Protein AF-A0A6N6M8U9-F1 (afdb_monomer)

Mean predicted aligned error: 7.73 Å

pLDDT: mean 86.88, std 8.39, range [4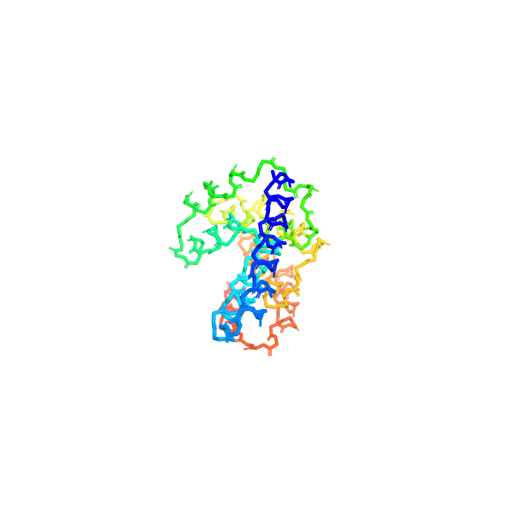3.5, 96.25]

Secondary structure (DSSP, 8-state):
-HHHHHHHHHHHHHHHHHHHHHHHTT-HHHHHHHHHHHHHHHHHHHS-HHHHHHHHHHHTT-HHHHHHHHHT-S-GGGS-HHHHHHHHHHHHHHHHHTT-HHHHHHHHHHHHHH--SSHHHHHHHHHHHHHHHHHTT-HHHHHHHHHHHHHH-TT-TTHHHHHHHHHH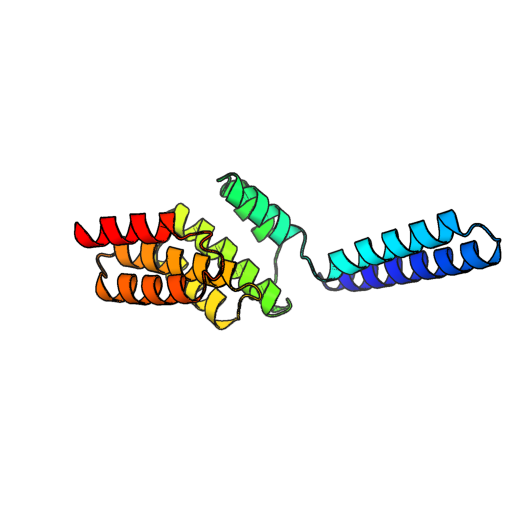HHT-

Organism: NCBI:txid1803916

Radius of gyration: 20.64 Å; Cα contacts (8 Å, |Δi|>4): 191; chains: 1; bounding box: 50×30×59 Å

Nearest PDB structures (foldseek):
  5jhe-assembly1_A-2  TM=6.374E-01  e=1.080E-01  Saccharomyces cerevisiae S288C
  6hft-assembly1_A  TM=8.040E-01  e=8.985E-01  Saccharomyces cerevisiae
  8gl8-assembly1_I  TM=7.632E-01  e=7.750E-01  Flavobacterium johnsoniae
  8rw5-assembly1_B  TM=5.375E-01  e=2.893E-01  Myxococcus xanthus
  8rot-assembly1_B  TM=5.299E-01  e=3.353E-01  Myxococcus xanthus

Foldseek 3Di:
DVVVLVVLVVVLVVLLVVLVVCVVVVVPVVSVVSVVVSVVSVVVSVPDVLLVQLVVCVVVVNLVSSVVSLVVCPCLPPDQLQVSLSSLLSVLSSCLVVVVLVVSLVSLVSSVVSPHPALLSQLVSLLSNLVSCVVVVNLVSSVVSLVSSVVSPPPCPCVVVSVVSVVSSVVD

Solvent-accessible surface area (backbone atoms only — not comparable to full-atom values): 8901 Å² total; per-residue (Å²): 111,69,67,59,49,56,49,49,52,50,51,29,52,52,38,43,52,50,18,55,50,30,49,72,74,64,42,53,71,59,16,52,49,30,48,54,51,25,51,53,52,54,52,51,71,80,45,58,64,44,59,51,52,16,50,57,25,47,77,68,70,33,47,69,60,14,49,56,33,48,63,70,58,83,64,54,84,80,43,59,53,46,60,31,10,49,51,31,37,55,51,15,54,47,29,44,73,71,71,40,44,76,60,14,49,58,34,36,53,49,11,57,75,48,36,52,86,48,50,57,60,46,14,50,50,27,41,52,46,15,50,55,27,45,77,69,70,33,57,72,63,14,52,53,27,41,55,56,12,59,72,32,32,86,77,57,81,53,49,68,60,54,50,53,53,53,55,54,58,72,78,107

InterPro domains:
  IPR011990 Tetratricopeptide-like helical domain superfamily [G3DSA:1.25.40.10] (38-171)

Sequence (172 aa):
MFASYILRIAITAVILGFSVYQFIEGEIGNGIFFVLLSALVLATVWLNEFILLAFLALRKQNYAKAEKWLGKIKKPEVMIKSQQAYYYYLQGMIMSQTGKMGKADSILKRALSLGLRMKHDRAMVKLNLAGIAASRRRKREALNWLNQAKKDDDKNMIADQIKMLKQQLNRI

Structure (mmCIF, N/CA/C/O backbone):
data_AF-A0A6N6M8U9-F1
#
_entry.id   AF-A0A6N6M8U9-F1
#
loop_
_atom_site.group_PDB
_atom_site.id
_atom_site.type_symbol
_atom_site.label_atom_id
_atom_site.label_alt_id
_atom_site.label_comp_id
_atom_site.label_asym_id
_atom_site.label_entity_id
_atom_site.label_seq_id
_atom_site.pdbx_PDB_ins_code
_atom_site.Cartn_x
_atom_site.Cartn_y
_atom_site.Cartn_z
_atom_site.occupancy
_atom_site.B_iso_or_equiv
_atom_site.auth_seq_id
_atom_site.auth_comp_id
_atom_site.auth_asym_id
_atom_site.auth_atom_id
_atom_site.pdbx_PDB_model_num
ATOM 1 N N . MET A 1 1 ? 3.696 10.492 -18.127 1.00 50.88 1 MET A N 1
ATOM 2 C CA . MET A 1 1 ? 3.440 9.110 -17.662 1.00 50.88 1 MET A CA 1
ATOM 3 C C . MET A 1 1 ? 3.417 8.134 -18.833 1.00 50.88 1 MET A C 1
ATOM 5 O O . MET A 1 1 ? 4.260 7.261 -18.843 1.00 50.88 1 MET A O 1
ATOM 9 N N . PHE A 1 2 ? 2.593 8.322 -19.874 1.00 43.50 2 PHE A N 1
ATOM 10 C CA . PHE A 1 2 ? 2.677 7.496 -21.100 1.00 43.50 2 PHE A CA 1
ATOM 11 C C . PHE A 1 2 ? 4.038 7.540 -21.801 1.00 43.50 2 PHE A C 1
ATOM 13 O O . PHE A 1 2 ? 4.572 6.494 -22.153 1.00 43.50 2 PHE A O 1
ATOM 20 N N . ALA A 1 3 ? 4.642 8.728 -21.909 1.00 52.28 3 ALA A N 1
ATOM 21 C CA . ALA A 1 3 ? 5.966 8.883 -22.509 1.00 52.28 3 ALA A CA 1
ATOM 22 C C . ALA A 1 3 ? 7.051 8.044 -21.808 1.00 52.28 3 ALA A C 1
ATOM 24 O O . ALA A 1 3 ? 7.935 7.532 -22.479 1.00 52.28 3 ALA A O 1
ATOM 25 N N . SER A 1 4 ? 6.965 7.825 -20.485 1.00 63.69 4 SER A N 1
ATOM 26 C CA . SER A 1 4 ? 7.947 6.981 -19.791 1.00 63.69 4 SER A CA 1
ATOM 27 C C . SER A 1 4 ? 7.719 5.492 -20.029 1.00 63.69 4 SER A C 1
ATOM 29 O O . SER A 1 4 ? 8.678 4.738 -19.965 1.00 63.69 4 SER A O 1
ATOM 31 N N . TYR A 1 5 ? 6.485 5.053 -20.298 1.00 68.88 5 TYR A N 1
ATOM 32 C CA . TYR A 1 5 ? 6.207 3.654 -20.635 1.00 68.88 5 TYR A CA 1
ATOM 33 C C . TYR A 1 5 ? 6.683 3.315 -22.044 1.00 68.88 5 TYR A C 1
ATOM 35 O O . TYR A 1 5 ? 7.384 2.325 -22.219 1.00 68.88 5 TYR A O 1
ATOM 43 N N . ILE A 1 6 ? 6.377 4.175 -23.018 1.00 72.56 6 ILE A N 1
ATOM 44 C CA . ILE A 1 6 ? 6.835 4.014 -24.405 1.00 72.56 6 ILE A CA 1
ATOM 45 C C . ILE A 1 6 ? 8.366 4.064 -24.459 1.00 72.56 6 ILE A C 1
ATOM 47 O O . ILE A 1 6 ? 8.981 3.197 -25.071 1.00 72.56 6 ILE A O 1
ATOM 51 N N . LEU A 1 7 ? 8.988 5.007 -23.740 1.00 76.44 7 LEU A N 1
ATOM 52 C CA . LEU A 1 7 ? 10.445 5.095 -23.637 1.00 76.44 7 LEU A CA 1
ATOM 53 C C . LEU A 1 7 ? 11.061 3.833 -23.012 1.00 76.44 7 LEU A C 1
ATOM 55 O O . LEU A 1 7 ? 12.059 3.338 -23.518 1.00 76.44 7 LEU A O 1
ATOM 59 N N . ARG A 1 8 ? 10.471 3.282 -21.942 1.00 73.00 8 ARG A N 1
ATOM 60 C CA . ARG A 1 8 ? 10.962 2.041 -21.313 1.00 73.00 8 ARG A CA 1
ATOM 61 C C . ARG A 1 8 ? 10.852 0.847 -22.252 1.00 73.00 8 ARG A C 1
ATOM 63 O O . ARG A 1 8 ? 11.803 0.087 -22.343 1.00 73.00 8 ARG A O 1
ATOM 70 N N . ILE A 1 9 ? 9.742 0.715 -22.978 1.00 80.50 9 ILE A N 1
ATOM 71 C CA . ILE A 1 9 ? 9.562 -0.350 -23.976 1.00 80.50 9 ILE A CA 1
ATOM 72 C C . ILE A 1 9 ? 10.589 -0.207 -25.106 1.00 80.50 9 ILE A C 1
ATOM 74 O O . ILE A 1 9 ? 11.211 -1.196 -25.483 1.00 80.50 9 ILE A O 1
ATOM 78 N N . ALA A 1 10 ? 10.822 1.015 -25.595 1.00 84.44 10 ALA A N 1
ATOM 79 C CA . ALA A 1 10 ? 11.837 1.285 -26.610 1.00 84.44 10 ALA A CA 1
ATOM 80 C C . ALA A 1 10 ? 13.253 0.941 -26.113 1.00 84.44 10 ALA A C 1
ATOM 82 O O . ALA A 1 10 ? 13.988 0.242 -26.802 1.00 84.44 10 ALA A O 1
ATOM 83 N N . ILE A 1 11 ? 13.617 1.350 -24.891 1.00 83.50 11 ILE A N 1
ATOM 84 C CA . ILE A 1 11 ? 14.911 1.012 -24.273 1.00 83.50 11 ILE A CA 1
ATOM 85 C C . ILE A 1 11 ? 15.057 -0.504 -24.107 1.00 83.50 11 ILE A C 1
ATOM 87 O O . ILE A 1 11 ? 16.103 -1.056 -24.435 1.00 83.50 11 ILE A O 1
ATOM 91 N N . THR A 1 12 ? 14.017 -1.199 -23.640 1.00 83.62 12 THR A N 1
ATOM 92 C CA . THR A 1 12 ? 14.050 -2.660 -23.520 1.00 83.62 12 THR A CA 1
ATOM 93 C C . THR A 1 12 ? 14.245 -3.333 -24.878 1.00 83.62 12 THR A C 1
ATOM 95 O O . THR A 1 12 ? 15.052 -4.253 -24.970 1.00 83.62 12 THR A O 1
ATOM 98 N N . ALA A 1 13 ? 13.576 -2.862 -25.935 1.00 85.69 13 ALA A N 1
ATOM 99 C CA . ALA A 1 13 ? 13.750 -3.395 -27.285 1.00 85.69 13 ALA A CA 1
ATOM 100 C C . ALA A 1 13 ? 15.185 -3.201 -27.807 1.00 85.69 13 ALA A C 1
ATOM 102 O O . ALA A 1 13 ? 15.746 -4.119 -28.399 1.00 85.69 13 ALA A O 1
ATOM 103 N N . VAL A 1 14 ? 15.808 -2.050 -27.525 1.00 89.44 14 VAL A N 1
ATOM 104 C CA . VAL A 1 14 ? 17.212 -1.782 -27.881 1.00 89.44 14 VAL A CA 1
ATOM 105 C C . VAL A 1 14 ? 18.169 -2.707 -27.124 1.00 89.44 14 VAL A C 1
ATOM 107 O O . VAL A 1 14 ? 19.048 -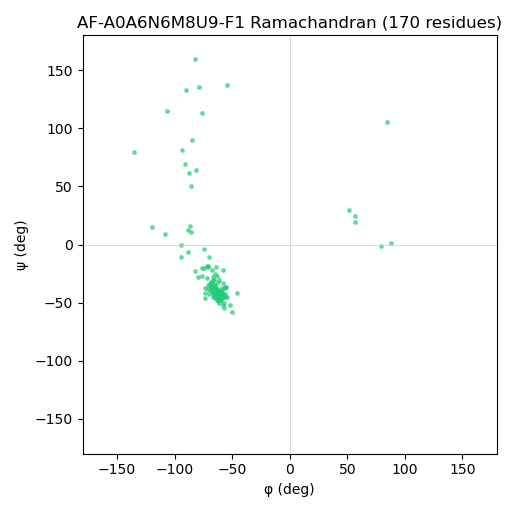3.304 -27.740 1.00 89.44 14 VAL A O 1
ATOM 110 N N . ILE A 1 15 ? 17.984 -2.883 -25.810 1.00 86.25 15 ILE A N 1
ATOM 111 C CA . ILE A 1 15 ? 18.824 -3.779 -24.993 1.00 86.25 15 ILE A CA 1
ATOM 112 C C . ILE A 1 15 ? 18.671 -5.238 -25.445 1.00 86.25 15 ILE A C 1
ATOM 114 O O . ILE A 1 15 ? 19.658 -5.967 -25.50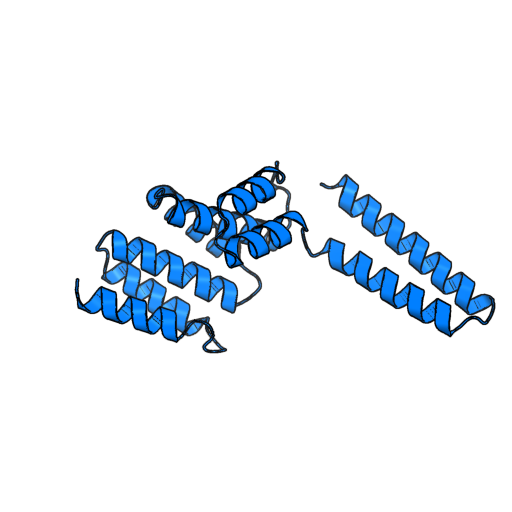7 1.00 86.25 15 ILE A O 1
ATOM 118 N N . LEU A 1 16 ? 17.454 -5.665 -25.798 1.00 86.25 16 LEU A N 1
ATOM 119 C CA . LEU A 1 16 ? 17.209 -6.997 -26.355 1.00 86.25 16 LEU A CA 1
ATOM 120 C C . LEU A 1 16 ? 17.866 -7.176 -27.725 1.00 86.25 16 LEU A C 1
ATOM 122 O O . LEU A 1 16 ? 18.503 -8.198 -27.953 1.00 86.25 16 LEU A O 1
ATOM 126 N N . GLY A 1 17 ? 17.774 -6.183 -28.613 1.00 87.06 17 GLY A N 1
ATOM 127 C CA . GLY A 1 17 ? 18.472 -6.213 -29.901 1.00 87.06 17 GLY A CA 1
ATOM 128 C C . GLY A 1 17 ? 19.991 -6.315 -29.734 1.00 87.06 17 GLY A C 1
ATOM 129 O O . GLY A 1 17 ? 20.638 -7.108 -30.413 1.00 87.06 17 GLY A O 1
ATOM 130 N N . PHE A 1 18 ? 20.551 -5.586 -28.766 1.00 86.94 18 PHE A N 1
ATOM 131 C CA . PHE A 1 18 ? 21.975 -5.650 -28.438 1.00 86.94 18 PHE A CA 1
ATOM 132 C C . PHE A 1 18 ? 22.383 -6.995 -27.819 1.00 86.94 18 PHE A C 1
ATOM 134 O O . PHE A 1 18 ? 23.449 -7.521 -28.119 1.00 86.94 18 PHE A O 1
ATOM 141 N N . SER A 1 19 ? 21.513 -7.593 -27.002 1.00 87.38 19 SER A N 1
ATOM 142 C CA . SER A 1 19 ? 21.708 -8.947 -26.479 1.00 87.38 19 SER A CA 1
ATOM 143 C C . SER A 1 19 ? 21.792 -9.980 -27.608 1.00 87.38 19 SER A C 1
ATOM 145 O O . SER A 1 19 ? 22.715 -10.790 -27.618 1.00 87.38 19 SER A O 1
ATOM 147 N N . VAL A 1 20 ? 20.888 -9.909 -28.596 1.00 85.81 20 VAL A N 1
ATOM 148 C CA . VAL A 1 20 ? 20.914 -10.787 -29.781 1.00 85.81 20 VAL A CA 1
ATOM 149 C C . VAL A 1 20 ? 22.205 -10.603 -30.578 1.00 85.81 20 VAL A C 1
ATOM 151 O O . VAL A 1 20 ? 22.809 -11.594 -30.974 1.00 85.81 20 VAL A O 1
ATOM 154 N N . TYR A 1 21 ? 22.669 -9.363 -30.755 1.00 88.38 21 TYR A N 1
ATOM 155 C CA . TYR A 1 21 ? 23.953 -9.082 -31.403 1.00 88.38 21 TYR A CA 1
ATOM 156 C C . TYR A 1 21 ? 25.134 -9.746 -30.671 1.00 88.38 21 TYR A C 1
ATOM 158 O O . TYR A 1 21 ? 25.949 -10.414 -31.299 1.00 88.38 21 TYR A O 1
ATOM 166 N N . GLN A 1 22 ? 25.186 -9.658 -29.338 1.00 85.88 22 GLN A N 1
ATOM 167 C CA . GLN A 1 22 ? 26.248 -10.296 -28.545 1.00 85.88 22 GLN A CA 1
ATOM 168 C C . GLN A 1 22 ? 26.222 -11.828 -28.606 1.00 85.88 22 GLN A C 1
ATOM 170 O O . GLN A 1 22 ? 27.273 -12.463 -28.556 1.00 85.88 22 GLN A O 1
ATOM 175 N N . PHE A 1 23 ? 25.042 -12.436 -28.764 1.00 84.69 23 PHE A N 1
ATOM 176 C CA . PHE A 1 23 ? 24.952 -13.876 -29.012 1.00 84.69 23 PHE A CA 1
ATOM 177 C C . PHE A 1 23 ? 25.530 -14.277 -30.377 1.00 84.69 23 PHE A C 1
ATOM 179 O O . PHE A 1 23 ? 26.053 -15.383 -30.494 1.00 84.69 23 PHE A O 1
ATOM 186 N N . ILE A 1 24 ? 25.468 -13.399 -31.386 1.00 86.75 24 ILE A N 1
ATOM 187 C CA . ILE A 1 24 ? 26.046 -13.646 -32.719 1.00 86.75 24 ILE A CA 1
ATOM 188 C C . ILE A 1 24 ? 27.579 -13.552 -32.680 1.00 86.75 24 ILE A C 1
ATOM 190 O O . ILE A 1 24 ? 28.245 -14.361 -33.318 1.00 86.75 24 ILE A O 1
ATOM 194 N N . GLU A 1 25 ? 28.146 -12.623 -31.902 1.00 84.06 25 GLU A N 1
ATOM 195 C CA . GLU A 1 25 ? 29.607 -12.489 -31.734 1.00 84.06 25 GLU A CA 1
ATOM 196 C C . GLU A 1 25 ? 30.243 -13.582 -30.849 1.00 84.06 25 GLU A C 1
ATOM 198 O O . GLU A 1 25 ? 31.463 -13.646 -30.732 1.00 84.06 25 GLU A O 1
ATOM 203 N N . GLY A 1 26 ? 29.445 -14.478 -30.255 1.00 82.88 26 GLY A N 1
ATOM 204 C CA . GLY A 1 26 ? 29.937 -15.585 -29.424 1.00 82.88 26 GLY A CA 1
ATOM 205 C C . GLY A 1 26 ? 30.135 -15.238 -27.942 1.00 82.88 26 GLY A C 1
ATOM 206 O O . GLY A 1 26 ? 30.488 -16.112 -27.150 1.00 82.88 26 GLY A O 1
ATOM 207 N N . GLU A 1 27 ? 29.824 -14.007 -27.529 1.00 83.06 27 GLU A N 1
ATOM 208 C CA . GLU A 1 27 ? 29.900 -13.520 -26.144 1.00 83.06 27 GLU A CA 1
ATOM 209 C C . GLU A 1 27 ? 28.655 -13.928 -25.331 1.00 83.06 27 GLU A C 1
ATOM 211 O O . GLU A 1 27 ? 27.856 -13.109 -24.864 1.00 83.06 27 GLU A O 1
ATOM 216 N N . ILE A 1 28 ? 28.474 -15.241 -25.147 1.00 80.00 28 ILE A N 1
ATOM 217 C CA . ILE A 1 28 ? 27.280 -15.848 -24.525 1.00 80.00 28 ILE A CA 1
ATOM 218 C C . ILE A 1 28 ? 27.018 -15.291 -23.112 1.00 80.00 28 ILE A C 1
ATOM 220 O O . ILE A 1 28 ? 25.865 -15.061 -22.735 1.00 80.00 28 ILE A O 1
ATOM 224 N N . GLY A 1 29 ? 28.075 -15.033 -22.331 1.00 82.88 29 GLY A N 1
ATOM 225 C CA . GLY A 1 29 ? 27.963 -14.497 -20.969 1.00 82.88 29 GLY A CA 1
ATOM 226 C C . GLY A 1 29 ? 27.364 -13.088 -20.927 1.00 82.88 29 GLY A C 1
ATOM 227 O O . GLY A 1 29 ? 26.438 -12.823 -20.155 1.00 82.88 29 GLY A O 1
ATOM 228 N N . ASN A 1 30 ? 27.828 -12.202 -21.807 1.00 81.94 30 ASN A N 1
ATOM 229 C CA . ASN A 1 30 ? 27.290 -10.851 -21.919 1.00 81.94 30 ASN A CA 1
ATOM 230 C C . ASN A 1 30 ? 25.883 -10.855 -22.526 1.00 81.94 30 ASN A C 1
ATOM 232 O O . ASN A 1 30 ? 25.013 -10.124 -22.051 1.00 81.94 30 ASN A O 1
ATOM 236 N N . GLY A 1 31 ? 25.621 -11.721 -23.510 1.00 79.56 31 GLY A N 1
ATOM 237 C CA . GLY A 1 31 ? 24.284 -11.926 -24.068 1.00 79.56 31 GLY A CA 1
ATOM 238 C C . GLY A 1 31 ? 23.248 -12.208 -22.973 1.00 79.56 31 GLY A C 1
ATOM 239 O O . GLY A 1 31 ? 22.258 -11.479 -22.863 1.00 79.56 31 GLY A O 1
ATOM 240 N N . ILE A 1 32 ? 23.518 -13.184 -22.095 1.00 85.56 32 ILE A N 1
ATOM 241 C CA . ILE A 1 32 ? 22.659 -13.530 -20.944 1.00 85.56 32 ILE A CA 1
ATOM 242 C C . ILE A 1 32 ? 22.512 -12.345 -19.979 1.00 85.56 32 ILE A C 1
ATOM 244 O O . ILE A 1 32 ? 21.402 -12.062 -19.516 1.00 85.56 32 ILE A O 1
ATOM 248 N N . PHE A 1 33 ? 23.599 -11.624 -19.695 1.00 87.94 33 PHE A N 1
ATOM 249 C CA . PHE A 1 33 ? 23.559 -10.437 -18.840 1.00 87.94 33 PHE A CA 1
ATOM 250 C C . PHE A 1 33 ? 22.601 -9.367 -19.387 1.00 87.94 33 PHE A C 1
ATOM 252 O O . PHE A 1 33 ? 21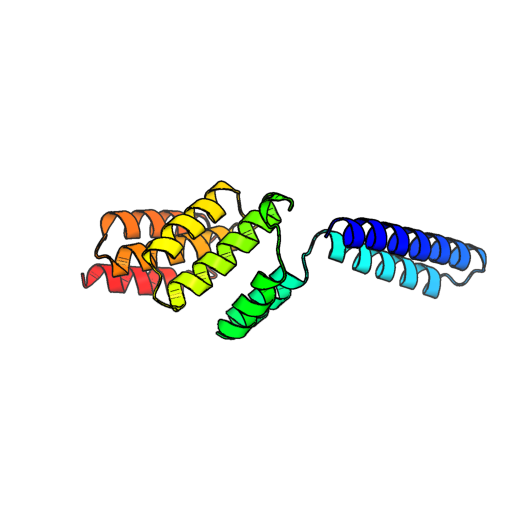.760 -8.855 -18.643 1.00 87.94 33 PHE A O 1
ATOM 259 N N . PHE A 1 34 ? 22.650 -9.077 -20.691 1.00 85.00 34 PHE A N 1
ATOM 260 C CA . PHE A 1 34 ? 21.742 -8.117 -21.320 1.00 85.00 34 PHE A CA 1
ATOM 261 C C . PHE A 1 34 ? 20.290 -8.609 -21.373 1.00 85.00 34 PHE A C 1
ATOM 263 O O . PHE A 1 34 ? 19.382 -7.792 -21.205 1.00 85.00 34 PHE A O 1
ATOM 270 N N . VAL A 1 35 ? 20.038 -9.920 -21.503 1.00 84.50 35 VAL A N 1
ATOM 271 C CA . VAL A 1 35 ? 18.676 -10.475 -21.362 1.00 84.50 35 VAL A CA 1
ATOM 272 C C . VAL A 1 35 ? 18.127 -10.201 -19.962 1.00 84.50 35 VAL A C 1
ATOM 274 O O . VAL A 1 35 ? 17.026 -9.656 -19.837 1.00 84.50 35 VAL A O 1
ATOM 277 N N . LEU A 1 36 ? 18.891 -10.524 -18.913 1.00 85.44 36 LEU A N 1
ATOM 278 C CA . LEU A 1 36 ? 18.495 -10.283 -17.520 1.00 85.44 36 LEU A CA 1
ATOM 279 C C . LEU A 1 36 ? 18.287 -8.791 -17.237 1.00 85.44 36 LEU A C 1
ATOM 281 O O . LEU A 1 36 ? 17.303 -8.410 -16.598 1.00 85.44 36 LEU A O 1
ATOM 285 N N . LEU A 1 37 ? 19.170 -7.937 -17.759 1.00 84.56 37 LEU A N 1
ATOM 286 C CA . LEU A 1 37 ? 19.046 -6.488 -17.648 1.00 84.56 37 LEU A CA 1
ATOM 287 C C . LEU A 1 37 ? 17.771 -5.983 -18.339 1.00 84.56 37 LEU A C 1
ATOM 289 O O . LEU A 1 37 ? 17.034 -5.178 -17.767 1.00 84.56 37 LEU A O 1
ATOM 293 N N . SER A 1 38 ? 17.462 -6.495 -19.533 1.00 83.19 38 SER A N 1
ATOM 294 C CA . SER A 1 38 ? 16.238 -6.143 -20.258 1.00 83.19 38 SER A CA 1
ATOM 295 C C . SER A 1 38 ? 14.985 -6.549 -19.478 1.00 83.19 38 SER A C 1
ATOM 297 O O . SER A 1 38 ? 14.054 -5.750 -19.361 1.00 83.19 38 SER A O 1
ATOM 299 N N . ALA A 1 39 ? 14.992 -7.742 -18.871 1.00 81.88 39 ALA A N 1
ATOM 300 C CA . ALA A 1 39 ? 13.896 -8.256 -18.061 1.00 81.88 39 ALA A CA 1
ATOM 301 C C . ALA A 1 39 ? 13.669 -7.383 -16.818 1.00 81.88 39 ALA A C 1
ATOM 303 O O . ALA A 1 39 ? 12.525 -7.093 -16.460 1.00 81.88 39 ALA A O 1
ATOM 304 N N . LEU A 1 40 ? 14.749 -6.894 -16.201 1.00 81.25 40 LEU A N 1
ATOM 305 C CA . LEU A 1 40 ? 14.681 -5.968 -15.073 1.00 81.25 40 LEU A CA 1
ATOM 306 C C . LEU A 1 40 ? 14.062 -4.621 -15.477 1.00 81.25 40 LEU A C 1
ATOM 308 O O . LEU A 1 40 ? 13.173 -4.126 -14.782 1.00 81.25 40 LEU A O 1
ATOM 312 N N . VAL A 1 41 ? 14.447 -4.056 -16.626 1.00 79.62 41 VAL A N 1
ATOM 313 C CA . VAL A 1 41 ? 13.834 -2.821 -17.152 1.00 79.62 41 VAL A CA 1
ATOM 314 C C . VAL A 1 41 ? 12.355 -3.044 -17.485 1.00 79.62 41 VAL A C 1
ATOM 316 O O . VAL A 1 41 ? 11.510 -2.234 -17.096 1.00 79.62 41 VAL A O 1
ATOM 319 N N . LEU A 1 42 ? 12.007 -4.171 -18.108 1.00 77.56 42 LEU A N 1
ATOM 320 C CA . LEU A 1 42 ? 10.620 -4.559 -18.390 1.00 77.56 42 LEU A CA 1
ATOM 321 C C . LEU A 1 42 ? 9.781 -4.670 -17.107 1.00 77.56 42 LEU A C 1
ATOM 323 O O . LEU A 1 42 ? 8.640 -4.208 -17.066 1.00 77.56 42 LEU A O 1
ATOM 327 N N . ALA A 1 43 ? 10.345 -5.203 -16.022 1.00 72.25 43 ALA A N 1
ATOM 328 C CA . ALA A 1 43 ? 9.660 -5.280 -14.733 1.00 72.25 43 ALA A CA 1
ATOM 329 C C . ALA A 1 43 ? 9.318 -3.890 -14.158 1.00 72.25 43 ALA A C 1
ATOM 331 O O . ALA A 1 43 ? 8.262 -3.715 -13.539 1.00 72.25 43 ALA A O 1
ATOM 332 N N . THR A 1 44 ? 10.138 -2.865 -14.422 1.00 69.75 44 THR A N 1
ATOM 333 C CA . THR A 1 44 ? 9.834 -1.477 -14.015 1.00 69.75 44 THR A CA 1
ATOM 334 C C . THR A 1 44 ? 8.681 -0.841 -14.801 1.00 69.75 44 THR A C 1
ATOM 336 O O . THR A 1 44 ? 8.179 0.208 -14.407 1.00 69.75 44 THR A O 1
ATOM 339 N N . VAL A 1 45 ? 8.207 -1.452 -15.894 1.00 68.69 45 VAL A N 1
ATOM 340 C CA . VAL A 1 45 ? 6.981 -1.017 -16.593 1.00 68.69 45 VAL A CA 1
ATOM 341 C C . VAL A 1 45 ? 5.744 -1.345 -15.748 1.00 68.69 45 VAL A C 1
ATOM 343 O O . VAL A 1 45 ? 4.788 -0.572 -15.696 1.00 68.69 45 VAL A O 1
ATOM 346 N N . TRP A 1 46 ? 5.767 -2.459 -15.013 1.00 60.56 46 TRP A N 1
ATOM 347 C CA . TRP A 1 46 ? 4.652 -2.875 -14.157 1.00 60.56 46 TRP A CA 1
ATOM 348 C C . TRP A 1 46 ? 4.639 -2.173 -12.793 1.00 60.56 46 TRP A C 1
ATOM 350 O O . TRP A 1 46 ? 3.578 -2.056 -12.171 1.00 60.56 46 TRP A O 1
ATOM 360 N N . LEU A 1 47 ? 5.794 -1.676 -12.340 1.00 65.88 47 LEU A N 1
ATOM 361 C CA . LEU A 1 47 ? 5.983 -1.030 -11.042 1.00 65.88 47 LEU A CA 1
ATOM 362 C C . LEU A 1 47 ? 6.149 0.483 -11.200 1.00 65.88 47 LEU A C 1
ATOM 364 O O . LEU A 1 47 ? 7.139 0.968 -11.736 1.00 65.88 47 LEU A O 1
ATOM 368 N N . ASN A 1 48 ? 5.198 1.258 -10.678 1.00 75.19 48 ASN A N 1
ATOM 369 C CA . ASN A 1 48 ? 5.354 2.707 -10.630 1.00 75.19 48 ASN A CA 1
ATOM 370 C C . ASN A 1 48 ? 6.334 3.093 -9.504 1.00 75.19 48 ASN A C 1
ATOM 372 O O . ASN A 1 48 ? 6.028 2.923 -8.322 1.00 75.19 48 ASN A O 1
ATOM 376 N N . GLU A 1 49 ? 7.497 3.637 -9.863 1.00 81.12 49 GLU A N 1
ATOM 377 C CA . GLU A 1 49 ? 8.554 4.044 -8.922 1.00 81.12 49 GLU A CA 1
ATOM 378 C C . GLU A 1 49 ? 8.063 5.013 -7.848 1.00 81.12 49 GLU A C 1
ATOM 380 O O . GLU A 1 49 ? 8.472 4.915 -6.695 1.00 81.12 49 GLU A O 1
ATOM 385 N N . PHE A 1 50 ? 7.150 5.928 -8.183 1.00 85.38 50 PHE A N 1
ATOM 386 C CA . PHE A 1 50 ? 6.622 6.875 -7.204 1.00 85.38 50 PHE A CA 1
ATOM 387 C C . PHE A 1 50 ? 5.748 6.190 -6.153 1.00 85.38 50 PHE A C 1
ATOM 389 O O . PHE A 1 50 ? 5.829 6.549 -4.980 1.00 85.38 50 PHE A O 1
ATOM 396 N N . ILE A 1 51 ? 4.974 5.172 -6.545 1.00 87.62 51 ILE A N 1
ATOM 397 C CA . ILE A 1 51 ? 4.213 4.334 -5.606 1.00 87.62 51 ILE A CA 1
ATOM 398 C C . ILE A 1 51 ? 5.181 3.552 -4.714 1.00 87.62 51 ILE A C 1
ATOM 400 O O . ILE A 1 51 ? 4.991 3.516 -3.501 1.00 87.62 51 ILE A O 1
ATOM 404 N N . LEU A 1 52 ? 6.249 2.986 -5.284 1.00 86.81 52 LEU A N 1
ATOM 405 C CA . LEU A 1 52 ? 7.260 2.253 -4.520 1.00 86.81 52 LEU A CA 1
ATOM 406 C C . LEU A 1 52 ? 7.978 3.156 -3.505 1.00 86.81 52 LEU A C 1
ATOM 408 O O . LEU A 1 52 ? 8.084 2.813 -2.329 1.00 86.81 52 LEU A O 1
ATOM 412 N N . LEU A 1 53 ? 8.437 4.332 -3.933 1.00 89.25 53 LEU A N 1
ATOM 413 C CA . LEU A 1 53 ? 9.110 5.303 -3.067 1.00 89.25 53 LEU A CA 1
ATOM 414 C C . LEU A 1 53 ? 8.174 5.842 -1.981 1.00 89.25 53 LEU A C 1
ATOM 416 O O . LEU A 1 53 ? 8.603 6.018 -0.838 1.00 89.25 53 LEU A O 1
ATOM 420 N N . ALA A 1 54 ? 6.899 6.067 -2.311 1.00 90.75 54 ALA A N 1
ATOM 421 C CA . ALA A 1 54 ? 5.882 6.441 -1.338 1.00 90.75 54 ALA A CA 1
ATOM 422 C C . ALA A 1 54 ? 5.637 5.324 -0.316 1.00 90.75 54 ALA A C 1
ATOM 424 O O . ALA A 1 54 ? 5.612 5.600 0.881 1.00 90.75 54 ALA A O 1
ATOM 425 N N . PHE A 1 55 ? 5.536 4.068 -0.759 1.00 89.81 55 PHE A N 1
ATOM 426 C CA . PHE A 1 55 ? 5.393 2.906 0.119 1.00 89.81 55 PHE A CA 1
ATOM 427 C C . PHE A 1 55 ? 6.598 2.741 1.056 1.00 89.81 55 PHE A C 1
ATOM 429 O O . PHE A 1 55 ? 6.427 2.566 2.261 1.00 89.81 55 PHE A O 1
ATOM 436 N N . LEU A 1 56 ? 7.824 2.869 0.539 1.00 89.81 56 LEU A N 1
ATOM 437 C CA . LEU A 1 56 ? 9.044 2.814 1.352 1.00 89.81 56 LEU A CA 1
ATOM 438 C C . LEU A 1 56 ? 9.103 3.946 2.384 1.00 89.81 56 LEU A C 1
ATOM 440 O O . LEU A 1 56 ? 9.534 3.725 3.515 1.00 89.81 56 LEU A O 1
ATOM 444 N N . ALA A 1 57 ? 8.666 5.152 2.014 1.00 91.00 57 ALA A N 1
ATOM 445 C CA . ALA A 1 57 ? 8.564 6.271 2.945 1.00 91.00 57 ALA A CA 1
ATOM 446 C C . ALA A 1 57 ? 7.504 6.014 4.032 1.00 91.00 57 ALA A C 1
ATOM 448 O O . ALA A 1 57 ? 7.790 6.224 5.209 1.00 91.00 57 ALA A O 1
ATOM 449 N N . LEU A 1 58 ? 6.335 5.481 3.658 1.00 88.88 58 LEU A N 1
ATOM 450 C CA . LEU A 1 58 ? 5.263 5.071 4.575 1.00 88.88 58 LEU A CA 1
ATOM 451 C C . LEU A 1 58 ? 5.726 4.003 5.569 1.00 88.88 58 LEU A C 1
ATOM 453 O O . LEU A 1 58 ? 5.482 4.132 6.764 1.00 88.88 58 LEU A O 1
ATOM 457 N N . ARG A 1 59 ? 6.460 2.987 5.103 1.00 87.75 59 ARG A N 1
ATOM 458 C CA . ARG A 1 59 ? 7.032 1.941 5.966 1.00 87.75 59 ARG A CA 1
ATOM 459 C C . ARG A 1 59 ? 8.019 2.508 6.992 1.00 87.75 59 ARG A C 1
ATOM 461 O O . ARG A 1 59 ? 8.128 1.979 8.091 1.00 87.75 59 ARG A O 1
ATOM 468 N N . LYS A 1 60 ? 8.712 3.596 6.649 1.00 90.31 60 LYS A N 1
ATOM 469 C CA . LYS A 1 60 ? 9.593 4.353 7.554 1.00 90.31 60 LYS A CA 1
ATOM 470 C C . LYS A 1 60 ? 8.845 5.407 8.386 1.00 90.31 60 LYS A C 1
ATOM 472 O O . LYS A 1 60 ? 9.492 6.267 8.970 1.00 90.31 60 LYS A O 1
ATOM 477 N N . GLN A 1 61 ? 7.509 5.383 8.391 1.00 88.00 61 GLN A N 1
ATOM 478 C CA . GLN A 1 61 ? 6.636 6.364 9.053 1.00 88.00 61 GLN A CA 1
ATOM 479 C C . GLN A 1 61 ? 6.866 7.820 8.599 1.00 88.00 61 GLN A C 1
ATOM 481 O O . GLN A 1 61 ? 6.458 8.769 9.262 1.00 88.00 61 GLN A O 1
ATOM 486 N N . ASN A 1 62 ? 7.497 8.027 7.439 1.00 91.69 62 ASN A N 1
ATOM 487 C CA . ASN A 1 62 ? 7.759 9.352 6.891 1.00 91.69 62 ASN A CA 1
ATOM 488 C C . ASN A 1 62 ? 6.634 9.759 5.927 1.00 91.69 62 ASN A C 1
ATOM 490 O O . ASN A 1 62 ? 6.750 9.637 4.702 1.00 91.69 62 ASN A O 1
ATOM 494 N N . TYR A 1 63 ? 5.531 10.241 6.501 1.00 88.94 63 TYR A N 1
ATOM 495 C CA . TYR A 1 63 ? 4.319 10.603 5.761 1.00 88.94 63 TYR A CA 1
ATOM 496 C C . TYR A 1 63 ? 4.510 11.808 4.836 1.00 88.94 63 TYR A C 1
ATOM 498 O O . TYR A 1 63 ? 4.000 11.792 3.720 1.00 88.94 63 TYR A O 1
ATOM 506 N N . ALA A 1 64 ? 5.304 12.805 5.240 1.00 90.94 64 ALA A N 1
ATOM 507 C CA . ALA A 1 64 ? 5.585 13.985 4.418 1.00 90.94 64 ALA A CA 1
ATOM 508 C C . ALA A 1 64 ? 6.332 13.616 3.126 1.00 90.94 64 ALA A C 1
ATOM 510 O O . ALA A 1 64 ? 5.992 14.064 2.029 1.00 90.94 64 ALA A O 1
ATOM 511 N N . LYS A 1 65 ? 7.336 12.734 3.228 1.00 91.19 65 LYS A N 1
ATOM 512 C CA . LYS A 1 65 ? 8.054 12.226 2.054 1.00 91.19 65 LYS A CA 1
ATOM 513 C C . LYS A 1 65 ? 7.142 11.362 1.186 1.00 91.19 65 LYS A C 1
ATOM 515 O O . LYS A 1 65 ? 7.201 11.479 -0.036 1.00 91.19 65 LYS A O 1
ATOM 520 N N . ALA A 1 66 ? 6.296 10.529 1.793 1.00 91.25 66 ALA A N 1
ATOM 521 C CA . ALA A 1 66 ? 5.329 9.718 1.059 1.00 91.25 66 ALA A CA 1
ATOM 522 C C . ALA A 1 66 ? 4.332 10.589 0.275 1.00 91.25 66 ALA A C 1
ATOM 524 O O . ALA A 1 66 ? 4.125 10.357 -0.915 1.00 91.25 66 ALA A O 1
ATOM 525 N N . GLU A 1 67 ? 3.799 11.644 0.895 1.00 90.19 67 GLU A N 1
ATOM 526 C CA . GLU A 1 67 ? 2.909 12.613 0.251 1.00 90.19 67 GLU A CA 1
ATOM 527 C C . GLU A 1 67 ? 3.607 13.334 -0.908 1.00 90.19 67 GLU A C 1
ATOM 529 O O . GLU A 1 67 ? 3.046 13.423 -1.998 1.00 90.19 67 GLU A O 1
ATOM 534 N N . LYS A 1 68 ? 4.870 13.749 -0.733 1.00 91.94 68 LYS A N 1
ATOM 535 C CA . LYS A 1 68 ? 5.667 14.366 -1.806 1.00 91.94 68 LYS A CA 1
ATOM 536 C C . LYS A 1 68 ? 5.829 13.446 -3.018 1.00 91.94 68 LYS A C 1
ATOM 538 O O . LYS A 1 68 ? 5.755 13.912 -4.153 1.00 91.94 68 LYS A O 1
ATOM 543 N N . TRP A 1 69 ? 6.067 12.151 -2.803 1.00 90.19 69 TRP A N 1
ATOM 544 C CA . TRP A 1 69 ? 6.181 11.182 -3.898 1.00 90.19 69 TRP A CA 1
ATOM 545 C C . TRP A 1 69 ? 4.838 10.918 -4.578 1.00 90.19 69 TRP A C 1
ATOM 547 O O . TRP A 1 69 ? 4.782 10.919 -5.806 1.00 90.19 69 TRP A O 1
ATOM 557 N N . LEU A 1 70 ? 3.753 10.778 -3.810 1.00 89.31 70 LEU A N 1
ATOM 558 C CA . LEU A 1 70 ? 2.407 10.635 -4.372 1.00 89.31 70 LEU A CA 1
ATOM 559 C C . LEU A 1 70 ? 1.955 11.890 -5.126 1.00 89.31 70 LEU A C 1
ATOM 561 O O . LEU A 1 70 ? 1.313 11.771 -6.163 1.00 89.31 70 LEU A O 1
ATOM 565 N N . GLY A 1 71 ? 2.336 13.085 -4.674 1.00 87.38 71 GLY A N 1
ATOM 566 C CA . GLY A 1 71 ? 2.024 14.351 -5.345 1.00 87.38 71 GLY A CA 1
ATOM 567 C C . GLY A 1 71 ? 2.656 14.489 -6.735 1.00 87.38 71 GLY A C 1
ATOM 568 O O . GLY A 1 71 ? 2.169 15.255 -7.564 1.00 87.38 71 GLY A O 1
ATOM 569 N N . LYS A 1 72 ? 3.701 13.707 -7.046 1.00 86.81 72 LYS A N 1
ATOM 570 C CA . LYS A 1 72 ? 4.263 13.636 -8.408 1.00 86.81 72 LYS A CA 1
ATOM 571 C C . LYS A 1 72 ? 3.342 12.901 -9.387 1.00 86.81 72 LYS A C 1
ATOM 573 O O . LYS A 1 72 ? 3.467 13.076 -10.601 1.00 86.81 72 LYS A O 1
ATOM 578 N N . ILE A 1 73 ? 2.395 12.108 -8.886 1.00 85.31 73 ILE A N 1
ATOM 579 C CA . ILE A 1 73 ? 1.388 11.412 -9.688 1.00 85.31 73 ILE A CA 1
ATOM 580 C C . ILE A 1 73 ? 0.225 12.380 -9.933 1.00 85.31 73 ILE A C 1
ATOM 582 O O . ILE A 1 73 ? -0.725 12.458 -9.162 1.00 85.31 73 ILE A O 1
ATOM 586 N N . LYS A 1 74 ? 0.314 13.143 -11.029 1.00 76.94 74 LYS A N 1
ATOM 587 C CA . LYS A 1 74 ? -0.680 14.179 -11.369 1.00 76.94 74 LYS A CA 1
ATOM 588 C C . LYS A 1 74 ? -2.029 13.621 -11.844 1.00 76.94 74 LYS A C 1
ATOM 590 O O . LYS A 1 74 ? -3.042 14.291 -11.699 1.00 76.94 74 LYS A O 1
ATOM 595 N N . LYS A 1 75 ? -2.044 12.429 -12.455 1.00 80.62 75 LYS A N 1
ATOM 596 C CA . LYS A 1 75 ? -3.248 11.807 -13.036 1.00 80.62 75 LYS A CA 1
ATOM 597 C C . LYS A 1 75 ? -3.340 10.317 -12.670 1.00 80.62 75 LYS A C 1
ATOM 599 O O . LYS A 1 75 ? -2.988 9.474 -13.494 1.00 80.62 75 LYS A O 1
ATOM 604 N N . PRO A 1 76 ? -3.796 9.976 -11.453 1.00 77.69 76 PRO A N 1
ATOM 605 C CA . PRO A 1 76 ? -3.925 8.583 -11.017 1.00 77.69 76 PRO A CA 1
ATOM 606 C C . PRO A 1 76 ? -5.009 7.801 -11.778 1.00 77.69 76 PRO A C 1
ATOM 608 O O . PRO A 1 76 ? -4.950 6.580 -11.845 1.00 77.69 76 PRO A O 1
ATOM 611 N N . GLU A 1 77 ? -5.982 8.486 -12.383 1.00 77.25 77 GLU A N 1
ATOM 612 C CA . GLU A 1 77 ? -7.123 7.869 -13.085 1.00 77.25 77 GLU A CA 1
ATOM 613 C C . GLU A 1 77 ? -6.760 7.211 -14.413 1.00 77.25 77 GLU A C 1
ATOM 615 O O . GLU A 1 77 ? -7.495 6.368 -14.912 1.00 77.25 77 GLU A O 1
ATOM 620 N N . VAL A 1 78 ? -5.607 7.576 -14.967 1.00 79.25 78 VAL A N 1
ATOM 621 C CA . VAL A 1 78 ? -5.131 7.061 -16.253 1.00 79.25 78 VAL A CA 1
ATOM 622 C C . VAL A 1 78 ? -4.196 5.857 -16.064 1.00 79.25 78 VAL A C 1
ATOM 624 O O . VAL A 1 78 ? -3.672 5.294 -17.020 1.00 79.25 78 VAL A O 1
ATOM 627 N N . MET A 1 79 ? -3.955 5.466 -14.812 1.00 78.62 79 MET A N 1
ATOM 628 C CA . MET A 1 79 ? -3.117 4.326 -14.465 1.00 78.62 79 MET A CA 1
ATOM 629 C C . MET A 1 79 ? -3.914 3.022 -14.562 1.00 78.62 79 MET A C 1
ATOM 631 O O . MET A 1 79 ? -5.140 3.005 -14.475 1.00 78.62 79 MET A O 1
ATOM 635 N N . ILE A 1 80 ? -3.206 1.897 -14.684 1.00 82.31 80 ILE A N 1
ATOM 636 C CA . ILE A 1 80 ? -3.813 0.564 -14.577 1.00 82.31 80 ILE A CA 1
ATOM 637 C C . ILE A 1 80 ? -4.567 0.478 -13.241 1.00 82.31 80 ILE A C 1
ATOM 639 O O . ILE A 1 80 ? -4.020 0.879 -12.211 1.00 82.31 80 ILE A O 1
ATOM 643 N N . LYS A 1 81 ? -5.783 -0.093 -13.235 1.00 85.62 81 LYS A N 1
ATOM 644 C CA . LYS A 1 81 ? -6.663 -0.178 -12.046 1.00 85.62 81 LYS A CA 1
ATOM 645 C C . LYS A 1 81 ? -5.933 -0.635 -10.781 1.00 85.62 81 LYS A C 1
ATOM 647 O O . LYS A 1 81 ? -6.099 -0.035 -9.727 1.00 85.62 81 LYS A O 1
ATOM 652 N N . SER A 1 82 ? -5.052 -1.634 -10.895 1.00 84.06 82 SER A N 1
ATOM 653 C CA . SER A 1 82 ? -4.242 -2.094 -9.762 1.00 84.06 82 SER A CA 1
ATOM 654 C C . SER A 1 82 ? -3.313 -1.003 -9.221 1.00 84.06 82 SER A C 1
ATOM 656 O O . SER A 1 82 ? -3.231 -0.835 -8.010 1.00 84.06 82 SER A O 1
ATOM 658 N N . GLN A 1 83 ? -2.609 -0.260 -10.078 1.00 86.25 83 GLN A N 1
ATOM 659 C CA . GLN A 1 83 ? -1.714 0.811 -9.631 1.00 86.25 83 GLN A CA 1
ATOM 660 C C . GLN A 1 83 ? -2.512 1.992 -9.060 1.00 86.25 83 GLN A C 1
ATOM 662 O O . GLN A 1 83 ? -2.098 2.600 -8.075 1.00 86.25 83 GLN A O 1
ATOM 667 N N . GLN A 1 84 ? -3.683 2.274 -9.632 1.00 90.44 84 GLN A N 1
ATOM 668 C CA . GLN A 1 84 ? -4.622 3.255 -9.099 1.00 90.44 84 GLN A CA 1
ATOM 669 C C . GLN A 1 84 ? -5.127 2.850 -7.700 1.00 90.44 84 GLN A C 1
ATOM 671 O O . GLN A 1 84 ? -5.170 3.685 -6.797 1.00 90.44 84 GLN A O 1
ATOM 676 N N . ALA A 1 85 ? -5.442 1.569 -7.482 1.00 92.19 85 ALA A N 1
ATOM 677 C CA . ALA A 1 85 ? -5.811 1.040 -6.169 1.00 92.19 85 ALA A CA 1
ATOM 678 C C . ALA A 1 85 ? -4.684 1.251 -5.143 1.00 92.19 85 ALA A C 1
ATOM 680 O O . ALA A 1 85 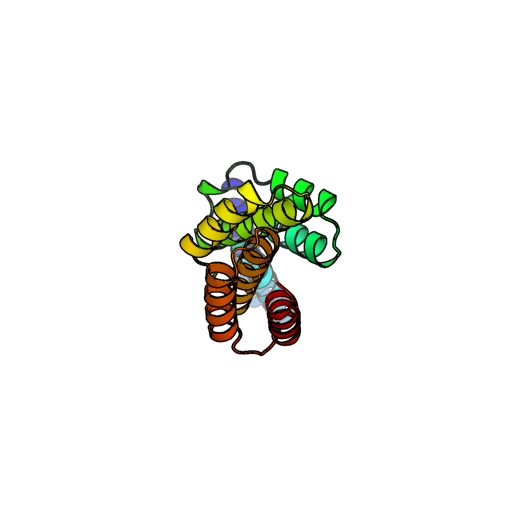? -4.942 1.733 -4.041 1.00 92.19 85 ALA A O 1
ATOM 681 N N . TYR A 1 86 ? -3.429 0.979 -5.522 1.00 91.50 86 TYR A N 1
ATOM 682 C CA . TYR A 1 86 ? -2.263 1.244 -4.671 1.00 91.50 86 TYR A CA 1
ATOM 683 C C . TYR A 1 86 ? -2.072 2.732 -4.370 1.00 91.50 86 TYR A C 1
ATOM 685 O O . TYR A 1 86 ? -1.771 3.085 -3.234 1.00 91.50 86 TYR A O 1
ATOM 693 N N . TYR A 1 87 ? -2.287 3.613 -5.347 1.00 93.06 87 TYR A N 1
ATOM 694 C CA . TYR A 1 87 ? -2.230 5.056 -5.121 1.00 93.06 87 TYR A CA 1
ATOM 695 C C . TYR A 1 87 ? -3.222 5.496 -4.035 1.00 93.06 87 TYR A C 1
ATOM 697 O O . TYR A 1 87 ? -2.823 6.132 -3.057 1.00 93.06 87 TYR A O 1
ATOM 705 N N . TYR A 1 88 ? -4.497 5.109 -4.166 1.00 94.00 88 TYR A N 1
ATOM 706 C CA . TYR A 1 88 ? -5.515 5.454 -3.171 1.00 94.00 88 TYR A CA 1
ATOM 707 C C . TYR A 1 88 ? -5.263 4.778 -1.827 1.00 94.00 88 TYR A C 1
ATOM 709 O O . TYR A 1 88 ? -5.486 5.394 -0.792 1.00 94.00 88 TYR A O 1
ATOM 717 N N . TYR A 1 89 ? -4.742 3.553 -1.814 1.00 94.25 89 TYR A N 1
ATOM 718 C CA . TYR A 1 89 ? -4.345 2.895 -0.575 1.00 94.25 89 TYR A CA 1
ATOM 719 C C . TYR A 1 89 ? -3.317 3.730 0.204 1.00 94.25 89 TYR A C 1
ATOM 721 O O . TYR A 1 89 ? -3.570 4.094 1.355 1.00 94.25 89 TYR A O 1
ATOM 729 N N . LEU A 1 90 ? -2.201 4.102 -0.432 1.00 93.38 90 LEU A N 1
ATOM 730 C CA . LEU A 1 90 ? -1.147 4.896 0.210 1.00 93.38 90 LEU A CA 1
ATOM 731 C C . LEU A 1 90 ? -1.655 6.279 0.628 1.00 93.38 90 LEU A C 1
ATOM 733 O O . LEU A 1 90 ? -1.364 6.745 1.730 1.00 93.38 90 LEU A O 1
ATOM 737 N N . GLN A 1 91 ? -2.458 6.917 -0.225 1.00 93.69 91 GLN A N 1
ATOM 738 C CA . GLN A 1 91 ? -3.073 8.205 0.079 1.00 93.69 91 GLN A CA 1
ATOM 739 C C . GLN A 1 91 ? -4.001 8.114 1.299 1.00 93.69 91 GLN A C 1
ATOM 741 O O . GLN A 1 91 ? -3.938 8.960 2.191 1.00 93.69 91 GLN A O 1
ATOM 746 N N . GLY A 1 92 ? -4.833 7.074 1.370 1.00 93.25 92 GLY A N 1
ATOM 747 C CA . GLY A 1 92 ? -5.735 6.823 2.489 1.00 93.25 92 GLY A CA 1
ATOM 748 C C . GLY A 1 92 ? -4.988 6.586 3.801 1.00 93.25 92 GLY A C 1
ATOM 749 O O . GLY A 1 92 ? -5.370 7.148 4.827 1.00 93.25 92 GLY A O 1
ATOM 750 N N . MET A 1 93 ? -3.878 5.840 3.767 1.00 91.50 93 MET A N 1
ATOM 751 C CA . MET A 1 93 ? -3.018 5.647 4.939 1.00 91.50 93 MET A CA 1
ATOM 752 C C . MET A 1 93 ? -2.428 6.965 5.449 1.00 91.50 93 MET A C 1
ATOM 754 O O . MET A 1 93 ? -2.519 7.253 6.640 1.00 91.50 93 MET A O 1
ATOM 758 N N . ILE A 1 94 ? -1.874 7.796 4.560 1.00 91.88 94 ILE A N 1
ATOM 759 C CA . ILE A 1 94 ? -1.316 9.109 4.933 1.00 91.88 94 ILE A CA 1
ATOM 760 C C . ILE A 1 94 ? -2.407 10.007 5.530 1.00 91.88 94 ILE A C 1
ATOM 762 O O . ILE A 1 94 ? -2.199 10.652 6.559 1.00 91.88 94 ILE A O 1
ATOM 766 N N . MET A 1 95 ? -3.601 10.026 4.931 1.00 91.06 95 MET A N 1
ATOM 767 C CA . MET A 1 95 ? -4.729 10.808 5.450 1.00 91.06 95 MET A CA 1
ATOM 768 C C . MET A 1 95 ? -5.219 10.320 6.816 1.00 91.06 95 MET A C 1
ATOM 770 O O . MET A 1 95 ? -5.609 11.139 7.647 1.00 91.06 95 MET A O 1
ATOM 774 N N . SER A 1 96 ? -5.180 9.010 7.070 1.00 88.25 96 SER A N 1
ATOM 775 C CA . SER A 1 96 ? -5.540 8.447 8.375 1.00 88.25 96 SER A CA 1
ATOM 776 C C . SER A 1 96 ? -4.584 8.909 9.475 1.00 88.25 96 SER A C 1
ATOM 778 O O . SER A 1 96 ? -5.021 9.175 10.590 1.00 88.25 96 SER A O 1
ATOM 780 N N . GLN A 1 97 ? -3.293 9.028 9.156 1.00 85.88 97 GLN A N 1
ATOM 781 C CA . GLN A 1 97 ? -2.243 9.419 10.103 1.00 85.88 97 GLN A CA 1
ATOM 782 C C . GLN A 1 97 ? -2.196 10.934 10.336 1.00 85.88 97 GLN A C 1
ATOM 784 O O . GLN A 1 97 ? -1.863 11.391 11.421 1.00 85.88 97 GLN A O 1
ATOM 789 N N . THR A 1 98 ? -2.613 11.730 9.349 1.00 84.69 98 THR A N 1
ATOM 790 C CA . THR A 1 98 ? -2.685 13.201 9.443 1.00 84.69 98 THR A CA 1
ATOM 791 C C . THR A 1 98 ? -4.006 13.717 10.036 1.00 84.69 98 THR A C 1
ATOM 793 O O . THR A 1 98 ? -4.347 14.888 9.878 1.00 84.69 98 THR A O 1
ATOM 796 N N . GLY A 1 99 ? -4.792 12.854 10.692 1.00 81.44 99 GLY A N 1
ATOM 797 C CA . GLY A 1 99 ? -6.039 13.233 11.372 1.00 81.44 99 GLY A CA 1
ATOM 798 C C . GLY A 1 99 ? -7.259 13.409 10.458 1.00 81.44 99 GLY A C 1
ATOM 799 O O . GLY A 1 99 ? -8.370 13.623 10.938 1.00 81.44 99 GLY A O 1
ATOM 800 N N . LYS A 1 100 ? -7.119 13.243 9.136 1.00 86.44 100 LYS A N 1
ATOM 801 C CA . LYS A 1 100 ? -8.215 13.371 8.153 1.00 86.44 100 LYS A CA 1
ATOM 802 C C . LYS A 1 100 ? -8.984 12.056 7.990 1.00 86.44 100 LYS A C 1
ATOM 804 O O . LYS A 1 100 ? -9.234 11.595 6.873 1.00 86.44 100 LYS A O 1
ATOM 809 N N . MET A 1 101 ? -9.409 11.467 9.109 1.00 85.00 101 MET A N 1
ATOM 810 C CA . MET A 1 101 ? -10.048 10.145 9.153 1.00 85.00 101 MET A CA 1
ATOM 811 C C . MET A 1 101 ? -11.295 10.055 8.264 1.00 85.00 101 MET A C 1
ATOM 813 O O . MET A 1 101 ? -11.527 9.014 7.653 1.00 85.00 101 MET A O 1
ATOM 817 N N . GLY A 1 102 ? -12.090 11.132 8.173 1.00 87.12 102 GLY A N 1
ATOM 818 C CA . GLY A 1 102 ? -13.256 11.271 7.282 1.00 87.12 102 GLY A CA 1
ATOM 819 C C . GLY A 1 102 ? -12.945 10.895 5.836 1.00 87.12 102 GLY A C 1
ATOM 820 O O . GLY A 1 102 ? -13.528 9.969 5.274 1.00 87.12 102 GLY A O 1
ATOM 821 N N . LYS A 1 103 ? -11.958 11.597 5.272 1.00 90.31 103 LYS A N 1
ATOM 822 C CA . LYS A 1 103 ? -11.496 11.417 3.893 1.00 90.31 103 LYS A CA 1
ATOM 823 C C . LYS A 1 103 ? -10.781 10.078 3.715 1.00 90.31 103 LYS A C 1
ATOM 825 O O . LYS A 1 103 ? -11.016 9.404 2.714 1.00 90.31 103 LYS A O 1
ATOM 830 N N . ALA A 1 104 ? -9.989 9.663 4.705 1.00 92.50 104 ALA A N 1
ATOM 831 C CA . ALA A 1 104 ? -9.275 8.389 4.681 1.00 92.50 104 ALA A CA 1
ATOM 832 C C . ALA A 1 104 ? -10.215 7.188 4.472 1.00 92.50 104 ALA A C 1
ATOM 834 O O . ALA A 1 104 ? -9.940 6.359 3.613 1.00 92.50 104 ALA A O 1
ATOM 835 N N . ASP A 1 105 ? -11.354 7.137 5.173 1.00 93.00 105 ASP A N 1
ATOM 836 C CA . ASP A 1 105 ? -12.352 6.063 5.021 1.00 93.00 105 ASP A CA 1
ATOM 837 C C . ASP A 1 105 ? -12.850 5.939 3.570 1.00 93.00 105 ASP A C 1
ATOM 839 O O . ASP A 1 105 ? -12.788 4.868 2.967 1.00 93.00 105 ASP A O 1
ATOM 843 N N . SER A 1 106 ? -13.269 7.059 2.971 1.00 94.38 106 SER A N 1
ATOM 844 C CA . SER A 1 106 ? -13.765 7.080 1.587 1.00 94.38 106 SER A CA 1
ATOM 845 C C . SER A 1 106 ? -12.704 6.648 0.566 1.00 94.38 106 SER A C 1
ATOM 847 O O . SER A 1 106 ? -12.994 5.892 -0.362 1.00 94.38 106 SER A O 1
ATOM 849 N N . ILE A 1 107 ? -11.455 7.073 0.764 1.00 94.56 107 ILE A N 1
ATOM 850 C CA . ILE A 1 107 ? -10.344 6.781 -0.145 1.00 94.56 107 ILE A CA 1
ATOM 851 C C . ILE A 1 107 ? -9.904 5.320 -0.022 1.00 94.56 107 ILE A C 1
ATOM 853 O O . ILE A 1 107 ? -9.676 4.666 -1.037 1.00 94.56 107 ILE A O 1
ATOM 857 N N . LEU A 1 108 ? -9.833 4.777 1.194 1.00 95.12 108 LEU A N 1
ATOM 858 C CA . LEU A 1 108 ? -9.498 3.369 1.420 1.00 95.12 108 LEU A CA 1
ATOM 859 C C . LEU A 1 108 ? -10.591 2.434 0.879 1.00 95.12 108 LEU A C 1
ATOM 861 O O . LEU A 1 108 ? -10.276 1.414 0.266 1.00 95.12 108 LEU A O 1
ATOM 865 N N . LYS A 1 109 ? -11.872 2.805 1.015 1.00 95.19 109 LYS A N 1
ATOM 866 C CA . LYS A 1 109 ? -12.987 2.086 0.372 1.00 95.19 109 LYS A CA 1
ATOM 867 C C . LYS A 1 109 ? -12.875 2.123 -1.157 1.00 95.19 109 LYS A C 1
ATOM 869 O O . LYS A 1 109 ? -13.064 1.091 -1.797 1.00 95.19 109 LYS A O 1
ATOM 874 N N . ARG A 1 110 ? -12.485 3.266 -1.741 1.00 94.25 110 ARG A N 1
ATOM 875 C CA . ARG A 1 110 ? -12.191 3.382 -3.184 1.00 94.25 110 ARG A CA 1
ATOM 876 C C . ARG A 1 110 ? -11.000 2.515 -3.604 1.00 94.25 110 ARG A C 1
ATOM 878 O O . ARG A 1 110 ? -11.039 1.895 -4.660 1.00 94.25 110 ARG A O 1
ATOM 885 N N . ALA A 1 111 ? -9.954 2.428 -2.785 1.00 94.12 111 ALA A N 1
ATOM 886 C CA . ALA A 1 111 ? -8.821 1.544 -3.051 1.00 94.12 111 ALA A CA 1
ATOM 887 C C . ALA A 1 111 ? -9.257 0.069 -3.101 1.00 94.12 111 ALA A C 1
ATOM 889 O O . ALA A 1 111 ? -8.874 -0.654 -4.019 1.00 94.12 111 ALA A O 1
ATOM 890 N N . LEU A 1 112 ? -10.102 -0.364 -2.156 1.00 93.50 112 LEU A N 1
ATOM 891 C CA . LEU A 1 112 ? -10.657 -1.720 -2.147 1.00 93.50 112 LEU A CA 1
ATOM 892 C C . LEU A 1 112 ? -11.535 -2.006 -3.365 1.00 93.50 112 LEU A C 1
ATOM 894 O O . LEU A 1 112 ? -11.404 -3.085 -3.940 1.00 93.50 112 LEU A O 1
ATOM 898 N N . SER A 1 113 ? -12.396 -1.068 -3.774 1.00 93.06 113 SER A N 1
ATOM 899 C CA . SER A 1 113 ? -13.294 -1.273 -4.919 1.00 93.06 113 SER A CA 1
ATOM 900 C C . SER A 1 113 ? -12.552 -1.366 -6.252 1.00 93.06 113 SER A C 1
ATOM 902 O O . SER A 1 113 ? -12.958 -2.123 -7.129 1.00 93.06 113 SER A O 1
ATOM 904 N N . LEU A 1 114 ? -11.436 -0.645 -6.396 1.00 90.44 114 LEU A N 1
ATOM 905 C CA . LEU A 1 114 ? -10.563 -0.741 -7.570 1.00 90.44 114 LEU A CA 1
ATOM 906 C C . LEU A 1 114 ? -9.782 -2.062 -7.635 1.00 90.44 114 LEU A C 1
ATOM 908 O O . LEU A 1 114 ? -9.334 -2.448 -8.714 1.00 90.44 114 LEU A O 1
ATOM 912 N N . GLY A 1 115 ? -9.651 -2.757 -6.501 1.00 88.19 115 GLY A N 1
ATOM 913 C CA . GLY A 1 115 ? -9.036 -4.074 -6.389 1.00 88.19 115 GLY A CA 1
ATOM 914 C C . GLY A 1 115 ? -7.514 -4.022 -6.251 1.00 88.19 115 GLY A C 1
ATOM 915 O O . GLY A 1 115 ? -6.785 -3.836 -7.226 1.00 88.19 115 GLY A O 1
ATOM 916 N N . LEU A 1 116 ? -7.006 -4.265 -5.036 1.00 87.31 116 LEU A N 1
ATOM 917 C CA . LEU A 1 116 ? -5.574 -4.497 -4.828 1.00 87.31 116 LEU A CA 1
ATOM 918 C C . LEU A 1 116 ? -5.214 -5.930 -5.232 1.00 87.31 116 LEU A C 1
ATOM 920 O O . LEU A 1 116 ? -5.899 -6.886 -4.851 1.00 87.31 116 LEU A O 1
ATOM 924 N N . ARG A 1 117 ? -4.106 -6.079 -5.965 1.00 84.25 117 ARG A N 1
ATOM 925 C CA . ARG A 1 117 ? -3.649 -7.369 -6.504 1.00 84.25 117 ARG A CA 1
ATOM 926 C C . ARG A 1 117 ? -3.288 -8.362 -5.398 1.00 84.25 117 ARG A C 1
ATOM 928 O O . ARG A 1 117 ? -3.656 -9.531 -5.475 1.00 84.25 117 ARG A O 1
ATOM 935 N N . MET A 1 118 ? -2.613 -7.892 -4.352 1.00 87.25 118 MET A N 1
ATOM 936 C CA . MET A 1 118 ? -2.131 -8.744 -3.265 1.00 87.25 118 MET A CA 1
ATOM 937 C C . MET A 1 118 ? -3.174 -8.874 -2.151 1.00 87.25 118 MET A C 1
ATOM 939 O O . MET A 1 118 ? -3.716 -7.873 -1.680 1.00 87.25 118 MET A O 1
ATOM 943 N N . LYS A 1 119 ? -3.419 -10.108 -1.686 1.00 89.62 119 LYS A N 1
ATOM 944 C CA . LYS A 1 119 ? -4.346 -10.379 -0.571 1.00 89.62 119 LYS A CA 1
ATOM 945 C C . LYS A 1 119 ? -3.927 -9.669 0.716 1.00 89.62 119 LYS A C 1
ATOM 947 O O . LYS A 1 119 ? -4.749 -9.023 1.352 1.00 89.62 119 LYS A O 1
ATOM 952 N N . HIS A 1 120 ? -2.633 -9.711 1.026 1.00 89.25 120 HIS A N 1
ATOM 953 C CA . HIS A 1 120 ? -2.067 -9.054 2.200 1.00 89.25 120 HIS A CA 1
ATOM 954 C C . HIS A 1 120 ? -2.352 -7.544 2.225 1.00 89.25 120 HIS A C 1
ATOM 956 O O . HIS A 1 120 ? -2.797 -7.019 3.241 1.00 89.25 120 HIS A O 1
ATOM 962 N N . ASP A 1 121 ? -2.198 -6.852 1.092 1.00 90.31 121 ASP A N 1
ATOM 963 C CA . ASP A 1 121 ? -2.477 -5.413 1.030 1.00 90.31 121 ASP A CA 1
ATOM 964 C C . ASP A 1 121 ? -3.974 -5.124 1.213 1.00 90.31 121 ASP A C 1
ATOM 966 O O . ASP A 1 121 ? -4.340 -4.161 1.883 1.00 90.31 121 ASP A O 1
ATOM 970 N N . ARG A 1 122 ? -4.865 -5.986 0.695 1.00 93.44 122 ARG A N 1
ATOM 971 C CA . ARG A 1 122 ? -6.309 -5.886 0.983 1.00 93.44 122 ARG A CA 1
ATOM 972 C C . ARG A 1 122 ? -6.608 -6.088 2.463 1.00 93.44 122 ARG A C 1
ATOM 974 O O . ARG A 1 122 ? -7.404 -5.332 3.020 1.00 93.44 122 ARG A O 1
ATOM 981 N N . ALA A 1 123 ? -5.965 -7.065 3.098 1.00 94.56 123 ALA A N 1
ATOM 982 C CA . ALA A 1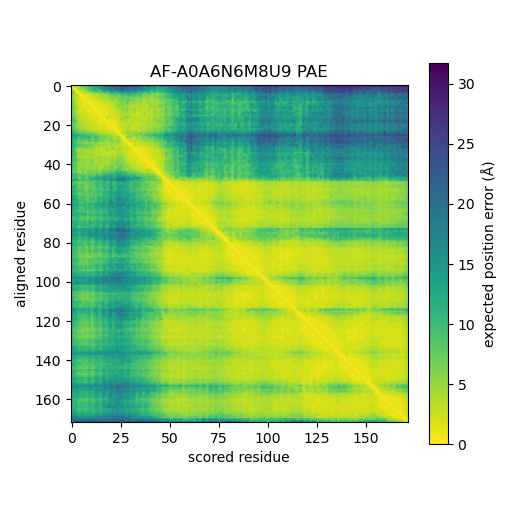 123 ? -6.081 -7.305 4.530 1.00 94.56 123 ALA A CA 1
ATOM 983 C C . ALA A 1 123 ? -5.635 -6.069 5.328 1.00 94.56 123 ALA A C 1
ATOM 985 O O . ALA A 1 123 ? -6.340 -5.629 6.236 1.00 94.56 123 ALA A O 1
ATOM 986 N N . MET A 1 124 ? -4.529 -5.439 4.922 1.00 92.38 124 MET A N 1
ATOM 987 C CA . MET A 1 124 ? -4.005 -4.226 5.547 1.00 92.38 124 MET A CA 1
ATOM 988 C C . MET A 1 124 ? -4.941 -3.023 5.356 1.00 92.38 124 MET A C 1
ATOM 990 O O . MET A 1 124 ? -5.196 -2.290 6.314 1.00 92.38 124 MET A O 1
ATOM 994 N N . VAL A 1 125 ? -5.533 -2.835 4.169 1.00 94.94 125 VAL A N 1
ATOM 995 C CA . VAL A 1 125 ? -6.553 -1.791 3.943 1.00 94.94 125 VAL A CA 1
ATOM 996 C C . VAL A 1 125 ? -7.771 -2.011 4.843 1.00 94.94 125 VAL A C 1
ATOM 998 O O . VAL A 1 125 ? -8.218 -1.080 5.512 1.00 94.94 125 VAL A O 1
ATOM 1001 N N . LYS A 1 126 ? -8.293 -3.243 4.898 1.00 95.62 126 LYS A N 1
ATOM 1002 C CA . LYS A 1 126 ? -9.439 -3.608 5.746 1.00 95.62 126 LYS A CA 1
ATOM 1003 C C . LYS A 1 126 ? -9.136 -3.399 7.232 1.00 95.62 126 LYS A C 1
ATOM 1005 O O . LYS A 1 126 ? -9.980 -2.881 7.955 1.00 95.62 126 LYS A O 1
ATOM 1010 N N . LEU A 1 127 ? -7.926 -3.725 7.684 1.00 94.69 127 LEU A N 1
ATOM 1011 C CA . LEU A 1 127 ? -7.481 -3.456 9.052 1.00 94.69 127 LEU A CA 1
ATOM 1012 C C . LEU A 1 127 ? -7.448 -1.948 9.358 1.00 94.69 127 LEU A C 1
ATOM 1014 O O . LEU A 1 127 ? -7.932 -1.526 10.405 1.00 94.69 127 LEU A O 1
ATOM 1018 N N . ASN A 1 128 ? -6.938 -1.124 8.438 1.00 93.44 128 ASN A N 1
ATOM 1019 C CA . ASN A 1 128 ? -6.942 0.335 8.598 1.00 93.44 128 ASN A CA 1
ATOM 1020 C C . ASN A 1 128 ? -8.373 0.899 8.639 1.00 93.44 128 ASN A C 1
ATOM 1022 O O . ASN A 1 128 ? -8.675 1.743 9.480 1.00 93.44 128 ASN A O 1
ATOM 1026 N N . LEU A 1 129 ? -9.280 0.394 7.794 1.00 95.38 129 LEU A N 1
ATOM 1027 C CA . LEU A 1 129 ? -10.706 0.738 7.851 1.00 95.38 129 LEU A CA 1
ATOM 1028 C C . LEU A 1 129 ? -11.339 0.346 9.190 1.00 95.38 129 LEU A C 1
ATOM 1030 O O . LEU A 1 129 ? -12.100 1.128 9.758 1.00 95.38 129 LEU A O 1
ATOM 1034 N N . ALA A 1 130 ? -10.986 -0.821 9.733 1.00 95.12 130 ALA A N 1
ATOM 1035 C CA . ALA A 1 130 ? -11.420 -1.216 11.066 1.00 95.12 130 ALA A CA 1
ATOM 1036 C C . ALA A 1 130 ? -10.899 -0.254 12.147 1.00 95.12 130 ALA A C 1
ATOM 1038 O O . ALA A 1 130 ? -11.658 0.113 13.041 1.00 95.12 130 ALA A O 1
ATOM 1039 N N . GLY A 1 131 ? -9.643 0.195 12.047 1.00 92.62 131 GLY A N 1
ATOM 1040 C CA . GLY A 1 131 ? -9.050 1.183 12.954 1.00 92.62 131 GLY A CA 1
ATOM 1041 C C . GLY A 1 131 ? -9.763 2.537 12.902 1.00 92.62 131 GLY A C 1
ATOM 1042 O O . GLY A 1 131 ? -10.083 3.112 13.941 1.00 92.62 131 GLY A O 1
ATOM 1043 N N . ILE A 1 132 ? -10.097 3.015 11.700 1.00 92.56 132 ILE A N 1
ATOM 1044 C CA . ILE A 1 132 ? -10.873 4.251 11.507 1.00 92.56 132 ILE A CA 1
ATOM 1045 C C . ILE A 1 132 ? -12.307 4.099 12.040 1.00 92.56 132 ILE A C 1
ATOM 1047 O O . ILE A 1 132 ? -12.858 5.026 12.630 1.00 92.56 132 ILE A O 1
ATOM 1051 N N . ALA A 1 133 ? -12.942 2.941 11.853 1.00 93.06 133 ALA A N 1
ATOM 1052 C CA . ALA A 1 133 ? -14.263 2.682 12.421 1.00 93.06 133 ALA A CA 1
ATOM 1053 C C . ALA A 1 133 ? -14.215 2.622 13.960 1.00 93.06 133 ALA A C 1
ATOM 1055 O O . ALA A 1 133 ? -15.101 3.165 14.625 1.00 93.06 133 ALA A O 1
ATOM 1056 N N . ALA A 1 134 ? -13.161 2.023 14.525 1.00 92.12 134 ALA A N 1
ATOM 1057 C CA . ALA A 1 134 ? -12.930 1.947 15.964 1.00 92.12 134 ALA A CA 1
ATOM 1058 C C . ALA A 1 134 ? -12.760 3.339 16.591 1.00 92.12 134 ALA A C 1
ATOM 1060 O O . ALA A 1 134 ? -13.413 3.634 17.592 1.00 92.12 134 ALA A O 1
ATOM 1061 N N . SER A 1 135 ? -11.969 4.227 15.972 1.00 89.19 135 SER A N 1
ATOM 1062 C CA . SER A 1 135 ? -11.772 5.599 16.469 1.00 89.19 135 SER A CA 1
ATOM 1063 C C . SER A 1 135 ? -13.061 6.427 16.469 1.00 89.19 135 SER A C 1
ATOM 1065 O O . SER A 1 135 ? -13.239 7.306 17.308 1.00 89.19 135 SER A O 1
ATOM 1067 N N . ARG A 1 136 ? -14.007 6.104 15.578 1.00 90.06 136 ARG A N 1
ATOM 1068 C CA . ARG A 1 136 ? -15.350 6.704 15.525 1.00 90.06 136 ARG A CA 1
ATOM 1069 C C . ARG A 1 136 ? -16.387 5.988 16.398 1.00 90.06 136 ARG A C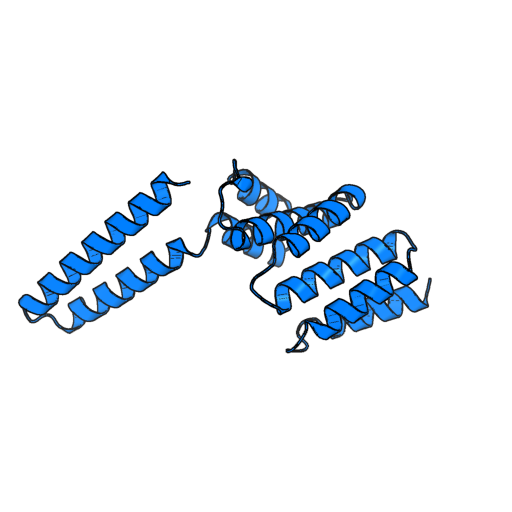 1
ATOM 1071 O O . ARG A 1 136 ? -17.581 6.210 16.212 1.00 90.06 136 ARG A O 1
ATOM 1078 N N . ARG A 1 137 ? -15.964 5.094 17.300 1.00 89.44 137 ARG A N 1
ATOM 1079 C CA . ARG A 1 137 ? -16.835 4.261 18.155 1.00 89.44 137 ARG A CA 1
ATOM 1080 C C . ARG A 1 137 ? -17.844 3.389 17.385 1.00 89.44 137 ARG A C 1
ATOM 1082 O O . ARG A 1 137 ? -18.857 2.963 17.932 1.00 89.44 137 ARG A O 1
ATOM 1089 N N . ARG A 1 138 ? -17.572 3.051 16.119 1.00 92.56 138 ARG A N 1
ATOM 1090 C CA . ARG A 1 138 ? -18.430 2.179 15.294 1.00 92.56 138 ARG A CA 1
ATOM 1091 C C . ARG A 1 138 ? -18.019 0.714 15.430 1.00 92.56 138 ARG A C 1
ATOM 1093 O O . ARG A 1 138 ? -17.510 0.105 14.489 1.00 92.56 138 ARG A O 1
ATOM 1100 N N . LYS A 1 139 ? -18.262 0.128 16.605 1.00 93.06 139 LYS A N 1
ATOM 1101 C CA . LYS A 1 139 ? -17.820 -1.236 16.960 1.00 93.06 139 LYS A CA 1
ATOM 1102 C C . LYS A 1 139 ? -18.268 -2.310 15.960 1.00 93.06 139 LYS A C 1
ATOM 1104 O O . LYS A 1 139 ? -17.457 -3.129 15.536 1.00 93.06 139 LYS A O 1
ATOM 1109 N N . ARG A 1 140 ? -19.533 -2.281 15.521 1.00 93.56 140 ARG A N 1
ATOM 1110 C CA . ARG A 1 140 ? -20.077 -3.254 14.552 1.00 93.56 140 ARG A CA 1
ATOM 1111 C C . ARG A 1 140 ? -19.384 -3.176 13.186 1.00 93.56 140 ARG A C 1
ATOM 1113 O O . ARG A 1 140 ? -19.042 -4.211 12.621 1.00 93.56 140 ARG A O 1
ATOM 1120 N N . GLU A 1 141 ? -19.155 -1.964 12.676 1.00 94.06 141 GLU A N 1
ATOM 1121 C CA . GLU A 1 141 ? -18.445 -1.745 11.405 1.00 94.06 141 GLU A CA 1
ATOM 1122 C C . GLU A 1 141 ? -16.984 -2.210 11.521 1.00 94.06 141 GLU A C 1
ATOM 1124 O O . GLU A 1 141 ? -16.500 -2.946 10.661 1.00 94.06 141 GLU A O 1
ATOM 1129 N N . ALA A 1 142 ? -16.311 -1.873 12.625 1.00 94.94 142 ALA A N 1
ATOM 1130 C CA . ALA A 1 142 ? -14.931 -2.278 12.881 1.00 94.94 142 ALA A CA 1
ATOM 1131 C C . ALA A 1 142 ? -14.759 -3.807 12.949 1.00 94.94 142 ALA A C 1
ATOM 1133 O O . ALA A 1 142 ? -13.832 -4.351 12.349 1.00 94.94 142 ALA A O 1
ATOM 1134 N N . LEU A 1 143 ? -15.674 -4.518 13.619 1.00 94.62 143 LEU A N 1
ATOM 1135 C CA . LEU A 1 143 ? -15.653 -5.983 13.691 1.00 94.62 143 LEU A CA 1
ATOM 1136 C C . LEU A 1 143 ? -15.873 -6.642 12.323 1.00 94.62 143 LEU A C 1
ATOM 1138 O O . LEU A 1 143 ? -15.210 -7.630 12.009 1.00 94.62 143 LEU A O 1
ATOM 1142 N N . ASN A 1 144 ? -16.761 -6.089 11.490 1.00 96.25 144 ASN A N 1
ATOM 1143 C CA . ASN A 1 144 ? -16.965 -6.590 10.131 1.00 96.25 144 ASN A CA 1
ATOM 1144 C C . ASN A 1 144 ? -15.675 -6.479 9.301 1.00 96.25 144 ASN A C 1
ATOM 1146 O O . ASN A 1 144 ? -15.237 -7.458 8.694 1.00 96.25 144 ASN A O 1
ATOM 1150 N N . TRP A 1 145 ? -15.024 -5.313 9.334 1.00 96.00 145 TRP A N 1
ATOM 1151 C CA . TRP A 1 145 ? -13.759 -5.102 8.633 1.00 96.00 145 TRP A CA 1
ATOM 1152 C C . TRP A 1 145 ? -12.631 -5.992 9.162 1.00 96.00 145 TRP A C 1
ATOM 1154 O O . TRP A 1 145 ? -11.903 -6.573 8.360 1.00 96.00 145 TRP A O 1
ATOM 1164 N N . LEU A 1 146 ? -12.526 -6.185 10.481 1.00 95.12 146 LEU A N 1
ATOM 1165 C CA . LEU A 1 146 ? -11.557 -7.105 11.092 1.00 95.12 146 LEU A CA 1
ATOM 1166 C C . LEU A 1 146 ? -11.747 -8.551 10.631 1.00 95.12 146 LEU A C 1
ATOM 1168 O O . LEU A 1 146 ? -10.774 -9.227 10.300 1.00 95.12 146 LEU A O 1
ATOM 1172 N N . ASN A 1 147 ? -12.991 -9.026 10.574 1.00 94.88 147 ASN A N 1
ATOM 1173 C CA . ASN A 1 147 ? -13.287 -10.379 10.108 1.00 94.88 147 ASN A CA 1
ATOM 1174 C C . ASN A 1 147 ? -12.904 -10.556 8.636 1.00 94.88 147 ASN A C 1
ATOM 1176 O O . ASN A 1 147 ? -12.331 -11.578 8.262 1.00 94.88 147 ASN A O 1
ATOM 1180 N N . GLN A 1 148 ? -13.180 -9.555 7.799 1.00 94.38 148 GLN A N 1
ATOM 1181 C CA . GLN A 1 148 ? -12.769 -9.572 6.397 1.00 94.38 148 GLN A CA 1
ATOM 1182 C C . GLN A 1 148 ? -11.253 -9.447 6.221 1.00 94.38 148 GLN A C 1
ATOM 1184 O O . GLN A 1 148 ? -10.722 -9.999 5.261 1.00 94.38 148 GLN A O 1
ATOM 1189 N N . ALA A 1 149 ? -10.563 -8.715 7.100 1.00 94.19 149 ALA A N 1
ATOM 1190 C CA . ALA A 1 149 ? -9.107 -8.605 7.089 1.00 94.19 149 ALA A CA 1
ATOM 1191 C C . ALA A 1 149 ? -8.469 -9.952 7.436 1.00 94.19 149 ALA A C 1
ATOM 1193 O O . ALA A 1 149 ? -7.594 -10.414 6.716 1.00 94.19 149 ALA A O 1
ATOM 1194 N N . LYS A 1 150 ? -8.981 -10.629 8.472 1.00 93.50 150 LYS A N 1
ATOM 1195 C CA . LYS A 1 150 ? -8.525 -11.965 8.874 1.00 93.50 150 LYS A CA 1
ATOM 1196 C C . LYS A 1 150 ? -8.683 -13.002 7.758 1.00 93.50 150 LYS A C 1
ATOM 1198 O O . LYS A 1 150 ? -7.825 -13.859 7.613 1.00 93.50 150 LYS A O 1
ATOM 1203 N N . LYS A 1 151 ? -9.760 -12.924 6.968 1.00 92.25 151 LYS A N 1
ATOM 1204 C CA . LYS A 1 151 ? -9.977 -13.812 5.810 1.00 92.25 151 LYS A CA 1
ATOM 1205 C C . LYS A 1 151 ? -8.970 -13.600 4.676 1.00 92.25 151 LYS A C 1
ATOM 1207 O O . LYS A 1 151 ? -8.734 -14.533 3.925 1.00 92.25 151 LYS A O 1
ATOM 1212 N N . ASP A 1 152 ? -8.433 -12.389 4.536 1.00 91.31 152 ASP A N 1
ATOM 1213 C CA . ASP A 1 152 ?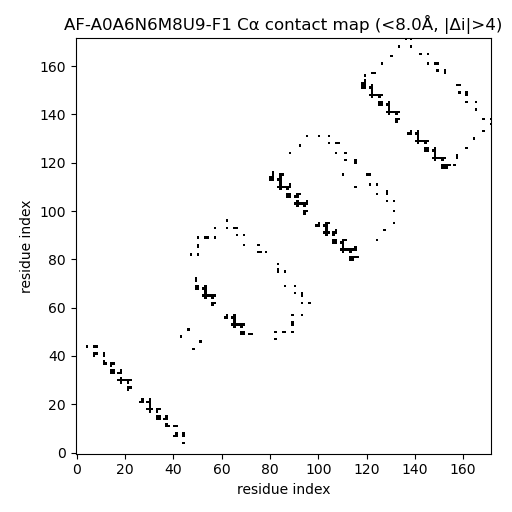 -7.469 -12.047 3.485 1.00 91.31 152 ASP A CA 1
ATOM 1214 C C . ASP A 1 152 ? -6.003 -12.184 3.962 1.00 91.31 152 ASP A C 1
ATOM 1216 O O . ASP A 1 152 ? -5.086 -12.102 3.140 1.00 91.31 152 ASP A O 1
ATOM 1220 N N . ASP A 1 153 ? -5.765 -12.373 5.268 1.00 90.12 153 ASP A N 1
ATOM 1221 C CA . ASP A 1 153 ? -4.435 -12.537 5.874 1.00 90.12 153 ASP A CA 1
ATOM 1222 C C . ASP A 1 153 ? -3.966 -14.003 5.872 1.00 90.12 153 ASP A C 1
ATOM 1224 O O . ASP A 1 153 ? -3.701 -14.601 6.912 1.00 90.12 153 ASP A O 1
ATOM 1228 N N . ASP A 1 154 ? -3.829 -14.585 4.680 1.00 83.81 154 ASP A N 1
ATOM 1229 C CA . ASP A 1 154 ? -3.452 -15.997 4.492 1.00 83.81 154 ASP A CA 1
ATOM 1230 C C . ASP A 1 154 ? -2.096 -16.372 5.131 1.00 83.81 154 ASP A C 1
ATOM 1232 O O . ASP A 1 154 ? -1.820 -17.545 5.371 1.00 83.81 154 ASP A O 1
ATOM 1236 N N . LYS A 1 155 ? -1.223 -15.386 5.376 1.00 88.00 155 LYS A N 1
ATOM 1237 C CA . LYS A 1 155 ? 0.141 -15.581 5.895 1.00 88.00 155 LYS A CA 1
ATOM 1238 C C . LYS A 1 155 ? 0.316 -15.118 7.344 1.00 88.00 155 LYS A C 1
ATOM 1240 O O . LYS A 1 155 ? 1.450 -15.060 7.811 1.00 88.00 155 LYS A O 1
ATOM 1245 N N . ASN A 1 156 ? -0.771 -14.775 8.040 1.00 87.69 156 ASN A N 1
ATOM 1246 C CA . ASN A 1 156 ? -0.755 -14.262 9.418 1.00 87.69 156 ASN A CA 1
ATOM 1247 C C . ASN A 1 156 ? 0.198 -13.070 9.632 1.00 87.69 156 ASN A C 1
ATOM 1249 O O . ASN A 1 156 ? 0.742 -12.880 10.719 1.00 87.69 156 ASN A O 1
ATOM 1253 N N . MET A 1 157 ? 0.421 -12.252 8.602 1.00 85.94 157 MET A N 1
ATOM 1254 C CA . MET A 1 157 ? 1.406 -11.167 8.647 1.00 85.94 157 MET A CA 1
ATOM 1255 C C . MET A 1 157 ? 0.911 -9.958 9.445 1.00 85.94 157 MET A C 1
ATOM 1257 O O . MET A 1 157 ? 1.715 -9.131 9.870 1.00 85.94 157 MET A O 1
ATOM 1261 N N . ILE A 1 158 ? -0.406 -9.829 9.628 1.00 88.88 158 ILE A N 1
ATOM 1262 C CA . ILE A 1 158 ? -1.025 -8.769 10.434 1.00 88.88 158 ILE A CA 1
ATOM 1263 C C . ILE A 1 158 ? -1.829 -9.338 11.609 1.00 88.88 158 ILE A C 1
ATOM 1265 O O . ILE A 1 158 ? -2.611 -8.612 12.227 1.00 88.88 158 ILE A O 1
ATOM 1269 N N . ALA A 1 159 ? -1.633 -10.616 11.950 1.00 92.56 159 ALA A N 1
ATOM 1270 C CA . ALA A 1 159 ? -2.378 -11.307 13.000 1.00 92.56 159 ALA A CA 1
ATOM 1271 C C . ALA A 1 159 ? -2.285 -10.594 14.361 1.00 92.56 159 ALA A C 1
ATOM 1273 O O . ALA A 1 159 ? -3.303 -10.407 15.034 1.00 92.56 159 ALA A O 1
ATOM 1274 N N . ASP A 1 160 ? -1.095 -10.113 14.729 1.00 92.88 160 ASP A N 1
ATOM 1275 C CA . ASP A 1 160 ? -0.892 -9.354 15.968 1.00 92.88 160 ASP A CA 1
ATOM 1276 C C . ASP A 1 160 ? -1.646 -8.023 15.955 1.00 92.88 160 ASP A C 1
ATOM 1278 O O . ASP A 1 160 ? -2.299 -7.662 16.933 1.00 92.88 160 ASP A O 1
ATOM 1282 N N . GLN A 1 161 ? -1.646 -7.322 14.820 1.00 91.75 161 GLN A N 1
ATOM 1283 C CA . GLN A 1 161 ? -2.350 -6.047 14.673 1.00 91.75 161 GLN A CA 1
ATOM 1284 C C . GLN A 1 161 ? -3.873 -6.245 14.747 1.00 91.75 161 GLN A C 1
ATOM 1286 O O . GLN A 1 161 ? -4.571 -5.478 15.413 1.00 91.75 161 GLN A O 1
ATOM 1291 N N . ILE A 1 162 ? -4.390 -7.315 14.131 1.00 93.44 162 ILE A N 1
ATOM 1292 C CA . ILE A 1 162 ? -5.795 -7.741 14.239 1.00 93.44 162 ILE A CA 1
ATOM 1293 C C . ILE A 1 162 ? -6.153 -8.017 15.704 1.00 93.44 162 ILE A C 1
ATOM 1295 O O . ILE A 1 162 ? -7.195 -7.564 16.185 1.00 93.44 162 ILE A O 1
ATOM 1299 N N . LYS A 1 163 ? -5.294 -8.745 16.431 1.00 94.31 163 LYS A N 1
ATOM 1300 C CA . LYS A 1 163 ? -5.499 -9.073 17.848 1.00 94.31 163 LYS A CA 1
ATOM 1301 C C . LYS A 1 163 ? -5.514 -7.816 18.718 1.00 94.31 163 LYS A C 1
ATOM 1303 O O . LYS A 1 163 ? -6.436 -7.657 19.518 1.00 94.31 163 LYS A O 1
ATOM 1308 N N . MET A 1 164 ? -4.547 -6.916 18.535 1.00 93.56 164 MET A N 1
ATOM 1309 C CA . MET A 1 164 ? -4.464 -5.648 19.264 1.00 93.56 164 MET A CA 1
ATOM 1310 C C . MET A 1 164 ? -5.707 -4.785 19.038 1.00 93.56 164 MET A C 1
ATOM 1312 O O . MET A 1 164 ? -6.322 -4.325 20.000 1.00 93.56 164 MET A O 1
ATOM 1316 N N . LEU A 1 165 ? -6.134 -4.616 17.783 1.00 92.94 165 LEU A N 1
ATOM 1317 C CA . LEU A 1 165 ? -7.320 -3.818 17.479 1.00 92.94 165 LEU A CA 1
ATOM 1318 C C . LEU A 1 165 ? -8.594 -4.459 18.048 1.00 92.94 165 LEU A C 1
ATOM 1320 O O . LEU A 1 165 ? -9.444 -3.768 18.607 1.00 92.94 165 LEU A O 1
ATOM 1324 N N . LYS A 1 166 ? -8.715 -5.791 17.983 1.00 93.38 166 LYS A N 1
ATOM 1325 C CA . LYS A 1 166 ? -9.830 -6.515 18.609 1.00 93.38 166 LYS A CA 1
ATOM 1326 C C . LYS A 1 166 ? -9.877 -6.291 20.125 1.00 93.38 166 LYS A C 1
ATOM 1328 O O . LYS A 1 166 ? -10.956 -6.095 20.674 1.00 93.38 166 LYS A O 1
ATOM 1333 N N . GLN A 1 167 ? -8.728 -6.287 20.803 1.00 93.06 167 GLN A N 1
ATOM 1334 C CA . GLN A 1 167 ? -8.661 -5.992 22.238 1.00 93.06 167 GLN A CA 1
ATOM 1335 C C . GLN A 1 167 ? -9.084 -4.554 22.550 1.00 93.06 167 GLN A C 1
ATOM 1337 O O . GLN A 1 167 ? -9.827 -4.340 23.505 1.00 93.06 167 GLN A O 1
ATOM 1342 N N . GLN A 1 168 ? -8.667 -3.579 21.739 1.00 89.94 168 GLN A N 1
ATOM 1343 C CA . GLN A 1 168 ? -9.106 -2.188 21.888 1.00 89.94 168 GLN A CA 1
ATOM 1344 C C . GLN A 1 168 ? -10.627 -2.055 21.742 1.00 89.94 168 GLN A C 1
ATOM 1346 O O . GLN A 1 168 ? -11.259 -1.387 22.553 1.00 89.94 168 GLN A O 1
ATOM 1351 N N . LEU A 1 169 ? -11.231 -2.753 20.776 1.00 91.06 169 LEU A N 1
ATOM 1352 C CA . LEU A 1 169 ? -12.686 -2.763 20.580 1.00 91.06 169 LEU A CA 1
ATOM 1353 C C . LEU A 1 169 ? -13.465 -3.386 21.743 1.00 91.06 169 LEU A C 1
ATOM 1355 O O . LEU A 1 169 ? -14.634 -3.060 21.924 1.00 91.06 169 LEU A O 1
ATOM 1359 N N . ASN A 1 170 ? -12.856 -4.284 22.517 1.00 89.31 170 ASN A N 1
ATOM 1360 C CA . ASN A 1 170 ? -13.496 -4.858 23.702 1.00 89.31 170 ASN A CA 1
ATOM 1361 C C . ASN A 1 170 ? -13.550 -3.875 24.881 1.00 89.31 170 ASN A C 1
ATOM 1363 O O . ASN A 1 170 ? -14.359 -4.075 25.779 1.00 89.31 170 ASN A O 1
ATOM 1367 N N . ARG A 1 171 ? -12.705 -2.836 24.878 1.00 84.25 171 ARG A N 1
ATOM 1368 C CA . ARG A 1 171 ? -12.663 -1.786 25.911 1.00 84.25 171 ARG A CA 1
ATOM 1369 C C . ARG A 1 171 ? -13.607 -0.610 25.622 1.00 84.25 171 ARG A C 1
ATOM 1371 O O . ARG A 1 171 ? -13.706 0.288 26.451 1.00 84.25 171 ARG A O 1
ATOM 1378 N N . ILE A 1 172 ? -14.243 -0.602 24.448 1.00 75.00 172 ILE A N 1
ATOM 1379 C CA . ILE A 1 172 ? -15.236 0.383 23.986 1.00 75.00 172 ILE A CA 1
ATOM 1380 C C . ILE A 1 172 ? -16.615 -0.269 24.024 1.00 75.00 172 ILE A C 1
ATOM 1382 O O . ILE A 1 172 ? -17.568 0.415 24.438 1.00 75.00 172 ILE A O 1
#